Protein AF-A0A9P8MPL1-F1 (afdb_monomer_lite)

InterPro domains:
  IPR021842 Protein of unknown function DUF3435 [PF11917] (9-162)

Organism: NCBI:txid111463

Secondary structure (DSSP, 8-state):
--HHHHHHHHHHHS-HHHHHHHTT---SS-HHHHHHHHHHHHHHHHHHHHH-PPPHHHHHHHHHHHH--TTS--S--HHHHHHHHT-HHHHHHHHHHHHHHHHHHHTT--STTTTTTSHHHHHHHHHHHHHHHHHHHHHHHHHHHHHHHHHHHHHHHHHTTS---

Foldseek 3Di:
DDPVVLVVQCVVPDDPVLVCVVVVNDDDDDCPCCVPPVPVVSVQVSCCRRPVDDGVVVVVVVVVVLLPDVPQDPFDDPVLLVVLCPDPVLVVLVVQLVVLVVVVVVVVQPDLVSCPPPPSNVSNVVSVVVNVVSSVVSRVVVSVVSRVVCSVCVVVVVVVPDDDD

Sequence (165 aa):
MTFAEGLAKLNEALTPEERNKIMGHRKGDSSTYLQYYMSNFIDVDCQSICFGTAPQHDLVQLAARLRRHDGAPKELTAQQIAKIHKNEKLAKYCAERNRAMLEWKRQGYRSRELAEGTEMQKRYDRYSKKINNLRRVLKASRLQKAIQDFHTNVHVDEVNRQPGV

pLDDT: mean 72.03, std 16.94, range [38.06, 96.0]

Structure (mmCIF, N/CA/C/O backbone):
data_AF-A0A9P8MPL1-F1
#
_entry.id   AF-A0A9P8MPL1-F1
#
loop_
_atom_site.group_PDB
_atom_site.id
_atom_site.type_symbol
_atom_site.label_atom_id
_atom_site.label_alt_id
_atom_site.label_comp_id
_atom_site.label_asym_id
_atom_site.label_entity_id
_atom_site.label_seq_id
_atom_site.pdbx_PDB_ins_code
_atom_site.Cartn_x
_atom_site.Cartn_y
_atom_site.Cartn_z
_atom_site.occupancy
_atom_site.B_iso_or_equiv
_atom_site.auth_seq_id
_atom_site.auth_comp_id
_atom_site.auth_asym_id
_atom_site.auth_atom_id
_atom_site.pdbx_PDB_model_num
ATOM 1 N N . MET A 1 1 ? 13.576 -11.534 -49.106 1.00 48.66 1 MET A N 1
ATOM 2 C CA . MET A 1 1 ? 14.265 -12.827 -48.964 1.00 48.66 1 MET A CA 1
ATOM 3 C C . MET A 1 1 ? 13.235 -13.908 -49.229 1.00 48.66 1 MET A C 1
ATOM 5 O O . MET A 1 1 ? 12.221 -13.942 -48.536 1.00 48.66 1 MET A O 1
ATOM 9 N N . THR A 1 2 ? 13.397 -14.668 -50.307 1.00 49.38 2 THR A N 1
ATOM 10 C CA . THR A 1 2 ? 12.444 -15.731 -50.671 1.00 49.38 2 THR A CA 1
ATOM 11 C C . THR A 1 2 ? 12.742 -16.992 -49.853 1.00 49.38 2 THR A C 1
ATOM 13 O O . THR A 1 2 ? 13.876 -17.212 -49.440 1.00 49.38 2 THR A O 1
ATOM 16 N N . PHE A 1 3 ? 11.735 -17.832 -49.595 1.00 47.59 3 PHE A N 1
ATOM 17 C CA . PHE A 1 3 ? 11.875 -19.052 -48.777 1.00 47.59 3 PHE A CA 1
ATOM 18 C C . PHE A 1 3 ? 13.007 -19.981 -49.276 1.00 47.59 3 PHE A C 1
ATOM 20 O O . PHE A 1 3 ? 13.656 -20.666 -48.490 1.00 47.59 3 PHE A O 1
ATOM 27 N N . ALA A 1 4 ? 13.294 -19.941 -50.582 1.00 55.72 4 ALA A N 1
ATOM 28 C CA . ALA A 1 4 ? 14.378 -20.680 -51.225 1.00 55.72 4 ALA A CA 1
ATOM 29 C C . ALA A 1 4 ? 15.787 -20.179 -50.842 1.00 55.72 4 ALA A C 1
ATOM 31 O O . ALA A 1 4 ? 16.700 -20.988 -50.686 1.00 55.72 4 ALA A O 1
ATOM 32 N N . GLU A 1 5 ? 15.971 -18.870 -50.641 1.00 56.38 5 GLU A N 1
ATOM 33 C CA . GLU A 1 5 ? 17.265 -18.279 -50.256 1.00 56.38 5 GLU A CA 1
ATOM 34 C C . GLU A 1 5 ? 17.642 -18.616 -48.806 1.00 56.38 5 GLU A C 1
ATOM 36 O O . GLU A 1 5 ? 18.812 -18.850 -48.509 1.00 56.38 5 GLU A O 1
ATOM 41 N N . GLY A 1 6 ? 16.654 -18.687 -47.905 1.00 56.16 6 GLY A N 1
ATOM 42 C CA . GLY A 1 6 ? 16.872 -19.094 -46.511 1.00 56.16 6 GLY A CA 1
ATOM 43 C C . GLY A 1 6 ? 17.302 -20.560 -46.388 1.00 56.16 6 GLY A C 1
ATOM 44 O O . GLY A 1 6 ? 18.220 -20.882 -45.638 1.00 56.16 6 GLY A O 1
ATOM 45 N N . LEU A 1 7 ? 16.705 -21.443 -47.196 1.00 56.66 7 LEU A N 1
ATOM 46 C CA . LEU A 1 7 ? 17.057 -22.867 -47.246 1.00 56.66 7 LEU A CA 1
ATOM 47 C C . LEU A 1 7 ? 18.471 -23.113 -47.792 1.00 56.66 7 LEU A C 1
ATOM 49 O O . LEU A 1 7 ? 19.168 -24.001 -47.304 1.00 56.66 7 LEU A O 1
ATOM 53 N N . ALA A 1 8 ? 18.916 -22.327 -48.775 1.00 63.38 8 ALA A N 1
ATOM 54 C CA . ALA A 1 8 ? 20.271 -22.436 -49.317 1.00 63.38 8 ALA A CA 1
ATOM 55 C C . ALA A 1 8 ? 21.343 -22.094 -48.267 1.00 63.38 8 ALA A C 1
ATOM 57 O O . ALA A 1 8 ? 22.321 -22.823 -48.136 1.00 63.38 8 ALA A O 1
ATOM 58 N N . LYS A 1 9 ? 21.117 -21.046 -47.464 1.00 63.84 9 LYS A N 1
ATOM 59 C CA . LYS A 1 9 ? 22.030 -20.651 -46.377 1.00 63.84 9 LYS A CA 1
ATOM 60 C C . LYS A 1 9 ? 22.086 -21.671 -45.242 1.00 63.84 9 LYS A C 1
ATOM 62 O O . LYS A 1 9 ? 23.160 -21.939 -44.714 1.00 63.84 9 LYS A O 1
ATOM 67 N N . LEU A 1 10 ? 20.951 -22.281 -44.894 1.00 59.47 10 LEU A N 1
ATOM 68 C CA . LEU A 1 10 ? 20.917 -23.384 -43.927 1.00 59.47 10 LEU A CA 1
ATOM 69 C C . LEU A 1 10 ? 21.737 -24.591 -44.405 1.00 59.47 10 LEU A C 1
ATOM 71 O O . LEU A 1 10 ? 22.418 -25.219 -43.600 1.00 59.47 10 LEU A O 1
ATOM 75 N N . ASN A 1 11 ? 21.701 -24.899 -45.706 1.00 61.69 11 ASN A N 1
ATOM 76 C CA . ASN A 1 11 ? 22.465 -26.010 -46.282 1.00 61.69 11 ASN A CA 1
ATOM 77 C C . ASN A 1 11 ? 23.984 -25.783 -46.257 1.00 61.69 11 ASN A C 1
ATOM 79 O O . ASN A 1 11 ? 24.730 -26.758 -46.253 1.00 61.69 11 ASN A O 1
ATOM 83 N N . GLU A 1 12 ? 24.434 -24.528 -46.265 1.00 65.44 12 GLU A N 1
ATOM 84 C CA . GLU A 1 12 ? 25.854 -24.165 -46.209 1.00 65.44 12 GLU A CA 1
ATOM 85 C C . GLU A 1 12 ? 26.389 -24.132 -44.767 1.00 65.44 12 GLU A C 1
ATOM 87 O O . GLU A 1 12 ? 27.546 -24.469 -44.529 1.00 65.44 12 GLU A O 1
ATOM 92 N N . ALA A 1 13 ? 25.543 -23.760 -43.801 1.00 60.19 13 ALA A N 1
ATOM 93 C CA . ALA A 1 13 ? 25.948 -23.544 -42.412 1.00 60.19 13 ALA A CA 1
ATOM 94 C C . ALA A 1 13 ? 25.864 -24.788 -41.504 1.00 60.19 13 ALA A C 1
ATOM 96 O O . ALA A 1 13 ? 26.495 -24.795 -40.449 1.00 60.19 13 ALA A O 1
ATOM 97 N N . LEU A 1 14 ? 25.084 -25.815 -41.867 1.00 62.41 14 LEU A N 1
ATOM 98 C CA . LEU A 1 14 ? 24.757 -26.943 -40.980 1.00 62.41 14 LEU A CA 1
ATOM 99 C C . LEU A 1 14 ? 25.295 -28.282 -41.484 1.00 62.41 14 LEU A C 1
ATOM 101 O O . LEU A 1 14 ? 25.290 -28.584 -42.682 1.00 62.41 14 LEU A O 1
ATOM 105 N N . THR A 1 15 ? 25.687 -29.136 -40.541 1.00 62.84 15 THR A N 1
ATOM 106 C CA . THR A 1 15 ? 26.126 -30.505 -40.837 1.00 62.84 15 THR A CA 1
ATOM 107 C C . THR A 1 15 ? 24.954 -31.386 -41.317 1.00 62.84 15 THR A C 1
ATOM 109 O O . THR A 1 15 ? 23.783 -31.112 -41.016 1.00 62.84 15 THR A O 1
ATOM 112 N N . PRO A 1 16 ? 25.212 -32.458 -42.096 1.00 60.97 16 PRO A N 1
ATOM 113 C CA . PRO A 1 16 ? 24.170 -33.374 -42.575 1.00 60.97 16 PRO A CA 1
ATOM 114 C C . PRO A 1 16 ? 23.250 -33.935 -41.481 1.00 60.97 16 PRO A C 1
ATOM 116 O O . PRO A 1 16 ? 22.059 -34.153 -41.721 1.00 60.97 16 PRO A O 1
ATOM 119 N N . GLU A 1 17 ? 23.788 -34.148 -40.287 1.00 59.19 17 GLU A N 1
ATOM 120 C CA . GLU A 1 17 ? 23.104 -34.682 -39.115 1.00 59.19 17 GLU A CA 1
ATOM 121 C C . GLU A 1 17 ? 22.108 -33.666 -38.527 1.00 59.19 17 GLU A C 1
ATOM 123 O O . GLU A 1 17 ? 20.955 -34.010 -38.247 1.00 59.19 17 GLU A O 1
ATOM 128 N N . GLU A 1 18 ? 22.512 -32.398 -38.416 1.00 57.97 18 GLU A N 1
ATOM 129 C CA . GLU A 1 18 ? 21.668 -31.285 -37.951 1.00 57.97 18 GLU A CA 1
ATOM 130 C C . GLU A 1 18 ? 20.532 -30.996 -38.942 1.00 57.97 18 GLU A C 1
ATOM 132 O O . GLU A 1 18 ? 19.373 -30.821 -38.550 1.00 57.97 18 GLU A O 1
ATOM 137 N N . ARG A 1 19 ? 20.838 -31.060 -40.242 1.00 62.53 19 ARG A N 1
ATOM 138 C CA . ARG A 1 19 ? 19.874 -30.911 -41.341 1.00 62.53 19 ARG A CA 1
ATOM 139 C C . ARG A 1 19 ? 18.790 -31.986 -41.312 1.00 62.53 19 ARG A C 1
ATOM 141 O O . ARG A 1 19 ? 17.604 -31.678 -41.414 1.00 62.53 19 ARG A O 1
ATOM 148 N N . ASN A 1 20 ? 19.185 -33.252 -41.171 1.00 61.56 20 ASN A N 1
ATOM 149 C CA . ASN A 1 20 ? 18.239 -34.368 -41.114 1.00 61.56 20 ASN A CA 1
ATOM 150 C C . ASN A 1 20 ? 17.284 -34.226 -39.927 1.00 61.56 20 ASN A C 1
ATOM 152 O O . ASN A 1 20 ? 16.108 -34.568 -40.041 1.00 61.56 20 ASN A O 1
ATOM 156 N N . LYS A 1 21 ? 17.754 -33.645 -38.821 1.00 60.72 21 LYS A N 1
ATOM 157 C CA . LYS A 1 21 ? 16.923 -33.359 -37.657 1.00 60.72 21 LYS A CA 1
ATOM 158 C C . LYS A 1 21 ? 15.934 -32.209 -37.887 1.00 60.72 21 LYS A C 1
ATOM 160 O O . LYS A 1 21 ? 14.763 -32.384 -37.558 1.00 60.72 21 LYS A O 1
ATOM 165 N N . ILE A 1 22 ? 16.366 -31.091 -38.481 1.00 56.66 22 ILE A N 1
ATOM 166 C CA . ILE A 1 22 ? 15.487 -29.957 -38.851 1.00 56.66 22 ILE A CA 1
ATOM 167 C C . ILE A 1 22 ? 14.384 -30.412 -39.815 1.00 56.66 22 ILE A C 1
ATOM 169 O O . ILE A 1 22 ? 13.229 -30.020 -39.679 1.00 56.66 22 ILE A O 1
ATOM 173 N N . MET A 1 23 ? 14.728 -31.299 -40.751 1.00 58.53 23 MET A N 1
ATOM 174 C CA . MET A 1 23 ? 13.806 -31.837 -41.758 1.00 58.53 23 MET A CA 1
ATOM 175 C C . MET A 1 23 ? 12.970 -33.033 -41.255 1.00 58.53 23 MET A C 1
ATOM 177 O O . MET A 1 23 ? 12.213 -33.620 -42.023 1.00 58.53 23 MET A O 1
ATOM 181 N N . GLY A 1 24 ? 13.090 -33.422 -39.978 1.00 57.28 24 GLY A N 1
ATOM 182 C CA . GLY A 1 24 ? 12.292 -34.497 -39.371 1.00 57.28 24 GLY A CA 1
ATOM 183 C C . GLY A 1 24 ? 12.695 -35.928 -39.761 1.00 57.28 24 GLY A C 1
ATOM 184 O O . GLY A 1 24 ? 11.989 -36.884 -39.433 1.00 57.28 24 GLY A O 1
ATOM 185 N N . HIS A 1 25 ? 13.834 -36.117 -40.426 1.00 56.56 25 HIS A N 1
ATOM 186 C CA . HIS A 1 25 ? 14.342 -37.423 -40.833 1.00 56.56 25 HIS A CA 1
ATOM 187 C C . HIS A 1 25 ? 15.099 -38.108 -39.683 1.00 56.56 25 HIS A C 1
ATOM 189 O O . HIS A 1 25 ? 16.256 -37.805 -39.395 1.00 56.56 25 HIS A O 1
ATOM 195 N N . ARG A 1 26 ? 14.461 -39.086 -39.030 1.00 54.22 26 ARG A N 1
ATOM 196 C CA . ARG A 1 26 ? 15.091 -39.928 -37.997 1.00 54.22 26 ARG A CA 1
ATOM 197 C C . ARG A 1 26 ? 15.778 -41.137 -38.634 1.00 54.22 26 ARG A C 1
ATOM 199 O O . ARG A 1 26 ? 15.165 -42.193 -38.765 1.00 54.22 26 ARG A O 1
ATOM 206 N N . LYS A 1 27 ? 17.048 -41.009 -39.022 1.00 47.34 27 LYS A N 1
ATOM 207 C CA . LYS A 1 27 ? 17.899 -42.174 -39.318 1.00 47.34 27 LYS A CA 1
ATOM 208 C C . LYS A 1 27 ? 18.995 -42.296 -38.259 1.00 47.34 27 LYS A C 1
ATOM 210 O O . LYS A 1 27 ? 19.837 -41.419 -38.180 1.00 47.34 27 LYS A O 1
ATOM 215 N N . GLY A 1 28 ? 18.934 -43.392 -37.496 1.00 49.72 28 GLY A N 1
ATOM 216 C CA . GLY A 1 28 ? 20.058 -44.057 -36.821 1.00 49.72 28 GLY A CA 1
ATOM 217 C C . GLY A 1 28 ? 20.820 -43.276 -35.746 1.00 49.72 28 GLY A C 1
ATOM 218 O O . GLY A 1 28 ? 21.656 -42.447 -36.062 1.00 49.72 28 GLY A O 1
ATOM 219 N N . ASP A 1 29 ? 20.575 -43.640 -34.486 1.00 51.50 29 ASP A N 1
ATOM 220 C CA . ASP A 1 29 ? 21.511 -43.589 -33.350 1.00 51.50 29 ASP A CA 1
ATOM 221 C C . ASP A 1 29 ? 22.154 -42.251 -32.946 1.00 51.50 29 ASP A C 1
ATOM 223 O O . ASP A 1 29 ? 23.353 -42.042 -33.064 1.00 51.50 29 ASP A O 1
ATOM 227 N N . SER A 1 30 ? 21.352 -41.385 -32.313 1.00 50.25 30 SER A N 1
ATOM 228 C CA . SER A 1 30 ? 21.776 -40.527 -31.182 1.00 50.25 30 SER A CA 1
ATOM 229 C C . SER A 1 30 ? 20.545 -39.894 -30.508 1.00 50.25 30 SER A C 1
ATOM 231 O O . SER A 1 30 ? 20.409 -38.679 -30.361 1.00 50.25 30 SER A O 1
ATOM 233 N N . SER A 1 31 ? 19.557 -40.725 -30.152 1.00 53.31 31 SER A N 1
ATOM 234 C CA . SER A 1 31 ? 18.234 -40.252 -29.711 1.00 53.31 31 SER A CA 1
ATOM 235 C C . SER A 1 31 ? 18.287 -39.405 -28.437 1.00 53.31 31 SER A C 1
ATOM 237 O O . SER A 1 31 ? 17.486 -38.489 -28.306 1.00 53.31 31 SER A O 1
ATOM 239 N N . THR A 1 32 ? 19.208 -39.664 -27.509 1.00 50.97 32 THR A N 1
ATOM 240 C CA . THR A 1 32 ? 19.199 -38.987 -26.202 1.00 50.97 32 THR A CA 1
ATOM 241 C C . THR A 1 32 ? 19.923 -37.639 -26.243 1.00 50.97 32 THR A C 1
ATOM 243 O O . THR A 1 32 ? 19.371 -36.630 -25.810 1.00 50.97 32 THR A O 1
ATOM 246 N N . TYR A 1 33 ? 21.130 -37.575 -26.816 1.00 47.44 33 TYR A N 1
ATOM 247 C CA . TYR A 1 33 ? 21.898 -36.325 -26.890 1.00 47.44 33 TYR A CA 1
ATOM 248 C C . TYR A 1 33 ? 21.223 -35.303 -27.817 1.00 47.44 33 TYR A C 1
ATOM 250 O O . TYR A 1 33 ? 21.041 -34.139 -27.449 1.00 47.44 33 TYR A O 1
ATOM 258 N N . LEU A 1 34 ? 20.743 -35.753 -28.982 1.00 53.41 34 LEU A N 1
ATOM 259 C CA . LEU A 1 34 ? 20.065 -34.879 -29.937 1.00 53.41 34 LEU A CA 1
ATOM 260 C C . LEU A 1 34 ? 18.722 -34.369 -29.403 1.00 53.41 34 LEU A C 1
ATOM 262 O O . LEU A 1 34 ? 18.393 -33.204 -29.625 1.00 53.41 34 LEU A O 1
ATOM 266 N N . GLN A 1 35 ? 17.942 -35.193 -28.702 1.00 52.50 35 GLN A N 1
ATOM 267 C CA . GLN A 1 35 ? 16.608 -34.797 -28.242 1.00 52.50 35 GLN A CA 1
ATOM 268 C C . GLN A 1 35 ? 16.655 -33.823 -27.061 1.00 52.50 35 GLN A C 1
ATOM 270 O O . GLN A 1 35 ? 15.879 -32.870 -27.050 1.00 52.50 35 GLN A O 1
ATOM 275 N N . TYR A 1 36 ? 17.575 -34.013 -26.108 1.00 48.25 36 TYR A N 1
ATOM 276 C CA . TYR A 1 36 ? 17.633 -33.169 -24.909 1.00 48.25 36 TYR A CA 1
ATOM 277 C C . TYR A 1 36 ? 18.504 -31.919 -25.062 1.00 48.25 36 TYR A C 1
ATOM 279 O O . TYR A 1 36 ? 18.160 -30.887 -24.490 1.00 48.25 36 TYR A O 1
ATOM 287 N N . TYR A 1 37 ? 19.589 -31.969 -25.844 1.00 50.31 37 TYR A N 1
ATOM 288 C CA . TYR A 1 37 ? 20.524 -30.841 -25.932 1.00 50.31 37 TYR A CA 1
ATOM 289 C C . TYR A 1 37 ? 20.397 -30.046 -27.223 1.00 50.31 37 TYR A C 1
ATOM 291 O O . TYR A 1 37 ? 20.500 -28.831 -27.180 1.00 50.31 37 TYR A O 1
ATOM 299 N N . MET A 1 38 ? 20.096 -30.672 -28.362 1.00 53.50 38 MET A N 1
ATOM 300 C CA . MET A 1 38 ? 20.118 -29.959 -29.645 1.00 53.50 38 MET A CA 1
ATOM 301 C C . MET A 1 38 ? 18.760 -29.415 -30.106 1.00 53.50 38 MET A C 1
ATOM 303 O O . MET A 1 38 ? 18.697 -28.816 -31.168 1.00 53.50 38 MET A O 1
ATOM 307 N N . SER A 1 39 ? 17.643 -29.664 -29.410 1.00 54.59 39 SER A N 1
ATOM 308 C CA . SER A 1 39 ? 16.342 -29.131 -29.869 1.00 54.59 39 SER A CA 1
ATOM 309 C C . SER A 1 39 ? 16.275 -27.609 -29.722 1.00 54.59 39 SER A C 1
ATOM 311 O O . SER A 1 39 ? 15.882 -26.921 -30.652 1.00 54.59 39 SER A O 1
ATOM 313 N N . ASN A 1 40 ? 16.730 -27.082 -28.582 1.00 53.38 40 ASN A N 1
ATOM 314 C CA . ASN A 1 40 ? 16.634 -25.651 -28.291 1.00 53.38 40 ASN A CA 1
ATOM 315 C C . ASN A 1 40 ? 17.665 -24.810 -29.061 1.00 53.38 40 ASN A C 1
ATOM 317 O O . ASN A 1 40 ? 17.382 -23.665 -29.381 1.00 53.38 40 ASN A O 1
ATOM 321 N N . PHE A 1 41 ? 18.850 -25.356 -29.354 1.00 54.44 41 PHE A N 1
ATOM 322 C CA . PHE A 1 41 ? 19.887 -24.636 -30.109 1.00 54.44 41 PHE A CA 1
ATOM 323 C C . PHE A 1 41 ? 19.516 -24.485 -31.586 1.00 54.44 41 PHE A C 1
ATOM 325 O O . PHE A 1 41 ? 19.669 -23.411 -32.154 1.00 54.44 41 PHE A O 1
ATOM 332 N N . ILE A 1 42 ? 18.948 -25.537 -32.182 1.00 57.53 42 ILE A N 1
ATOM 333 C CA . ILE A 1 42 ? 18.597 -25.558 -33.604 1.00 57.53 42 ILE A CA 1
ATOM 334 C C . ILE A 1 42 ? 17.507 -24.530 -33.935 1.00 57.53 42 ILE A C 1
ATOM 336 O O . ILE A 1 42 ? 17.650 -23.800 -34.911 1.00 57.53 42 ILE A O 1
ATOM 340 N N . ASP A 1 43 ? 16.453 -24.419 -33.122 1.00 57.78 43 ASP A N 1
ATOM 341 C CA . ASP A 1 43 ? 15.373 -23.454 -33.383 1.00 57.78 43 ASP A CA 1
ATOM 342 C C . ASP A 1 43 ? 15.855 -21.995 -33.256 1.00 57.78 43 ASP A C 1
ATOM 344 O O . ASP A 1 43 ? 15.452 -21.129 -34.039 1.00 57.78 43 ASP A O 1
ATOM 348 N N . VAL A 1 44 ? 16.751 -21.730 -32.296 1.00 57.31 44 VAL A N 1
ATOM 349 C CA . VAL A 1 44 ? 17.337 -20.402 -32.037 1.00 57.31 44 VAL A CA 1
ATOM 350 C C . VAL A 1 44 ? 18.277 -19.972 -33.166 1.00 57.31 44 VAL A C 1
ATOM 352 O O . VAL A 1 44 ? 18.224 -18.814 -33.591 1.00 57.31 44 VAL A O 1
ATOM 355 N N . ASP A 1 45 ? 19.094 -20.893 -33.681 1.00 58.28 45 ASP A N 1
ATOM 356 C CA . ASP A 1 45 ? 20.042 -20.606 -34.760 1.00 58.28 45 ASP A CA 1
ATOM 357 C C . ASP A 1 45 ? 19.387 -20.615 -36.147 1.00 58.28 45 ASP A C 1
ATOM 359 O O . ASP A 1 45 ? 19.792 -19.864 -37.031 1.00 58.28 45 ASP A O 1
ATOM 363 N N . CYS A 1 46 ? 18.301 -21.365 -36.358 1.00 60.78 46 CYS A N 1
ATOM 364 C CA . CYS A 1 46 ? 17.572 -21.308 -37.628 1.00 60.78 46 CYS A CA 1
ATOM 365 C C . CYS A 1 46 ? 17.009 -19.905 -37.905 1.00 60.78 46 CYS A C 1
ATOM 367 O O . CYS A 1 46 ? 17.062 -19.446 -39.047 1.00 60.78 46 CYS A O 1
ATOM 369 N N . GLN A 1 47 ? 16.508 -19.193 -36.886 1.00 61.91 47 GLN A N 1
ATOM 370 C CA . GLN A 1 47 ? 16.045 -17.810 -37.058 1.00 61.91 47 GLN A CA 1
ATOM 371 C C . GLN A 1 47 ? 17.197 -16.856 -37.402 1.00 61.91 47 GLN A C 1
ATOM 373 O O . GLN A 1 47 ? 17.061 -16.052 -38.329 1.00 61.91 47 GLN A O 1
ATOM 378 N N . SER A 1 48 ? 18.333 -16.962 -36.703 1.00 62.06 48 SER A N 1
ATOM 379 C CA . SER A 1 48 ? 19.497 -16.099 -36.946 1.00 62.06 48 SER A CA 1
ATOM 380 C C . SER A 1 48 ? 20.113 -16.344 -38.327 1.00 62.06 48 SER A C 1
ATOM 382 O O . SER A 1 48 ? 20.386 -15.386 -39.050 1.00 62.06 48 SER A O 1
ATOM 384 N N . ILE A 1 49 ? 20.234 -17.605 -38.750 1.00 61.56 49 ILE A N 1
ATOM 385 C CA . ILE A 1 49 ? 20.789 -17.992 -40.055 1.00 61.56 49 ILE A CA 1
ATOM 386 C C . ILE A 1 49 ? 19.842 -17.606 -41.201 1.00 61.56 49 ILE A C 1
ATOM 388 O O . ILE A 1 49 ? 20.287 -17.064 -42.216 1.00 61.56 49 ILE A O 1
ATOM 392 N N . CYS A 1 50 ? 18.533 -17.843 -41.054 1.00 59.03 50 CYS A N 1
ATOM 393 C CA . CYS A 1 50 ? 17.567 -17.562 -42.121 1.00 59.03 50 CYS A CA 1
ATOM 394 C C . CYS A 1 50 ? 17.311 -16.068 -42.321 1.00 59.03 50 CYS A C 1
ATOM 396 O O . CYS A 1 50 ? 17.129 -15.635 -43.457 1.00 59.03 50 CYS A O 1
ATOM 398 N N . PHE A 1 51 ? 17.267 -15.282 -41.242 1.00 61.22 51 PHE A N 1
ATOM 399 C CA . PHE A 1 51 ? 16.850 -13.877 -41.298 1.00 61.22 51 PHE A CA 1
ATOM 400 C C . PHE A 1 51 ? 17.982 -12.881 -41.020 1.00 61.22 51 PHE A C 1
ATOM 402 O O . PHE A 1 51 ? 17.767 -11.677 -41.153 1.00 61.22 51 PHE A O 1
ATOM 409 N N . GLY A 1 52 ? 19.184 -13.351 -40.666 1.00 59.16 52 GLY A N 1
ATOM 410 C CA . GLY A 1 52 ? 20.326 -12.496 -40.320 1.00 59.16 52 GLY A CA 1
ATOM 411 C C . GLY A 1 52 ? 20.142 -11.727 -39.007 1.00 59.16 52 GLY A C 1
ATOM 412 O O . GLY A 1 52 ? 20.798 -10.711 -38.792 1.00 59.16 52 GLY A O 1
ATOM 413 N N . THR A 1 53 ? 19.216 -12.158 -38.148 1.00 58.34 53 THR A N 1
ATOM 414 C CA . THR A 1 53 ? 18.923 -11.511 -36.864 1.00 58.34 53 THR A CA 1
ATOM 415 C C . THR A 1 53 ? 19.904 -11.962 -35.785 1.00 58.34 53 THR A C 1
ATOM 417 O O . THR A 1 53 ? 20.344 -13.110 -35.797 1.00 58.34 53 THR A O 1
ATOM 420 N N . ALA A 1 54 ? 20.203 -11.094 -34.811 1.00 59.06 54 ALA A N 1
ATOM 421 C CA . ALA A 1 54 ? 20.965 -11.497 -33.628 1.00 59.06 54 ALA A CA 1
ATOM 422 C C . ALA A 1 54 ? 20.296 -12.722 -32.962 1.00 59.06 54 ALA A C 1
ATOM 424 O O . ALA A 1 54 ? 19.059 -12.763 -32.905 1.00 59.06 54 ALA A O 1
ATOM 425 N N . PRO A 1 55 ? 21.065 -13.717 -32.483 1.00 60.84 55 PRO A N 1
ATOM 426 C CA . PRO A 1 55 ? 20.512 -14.917 -31.864 1.00 60.84 55 PRO A CA 1
ATOM 427 C C . PRO A 1 55 ? 19.479 -14.592 -30.777 1.00 60.84 55 PRO A C 1
ATOM 429 O O . PRO A 1 55 ? 19.622 -13.626 -30.025 1.00 60.84 55 PRO A O 1
ATOM 432 N N . GLN A 1 56 ? 18.432 -15.410 -30.640 1.00 55.78 56 GLN A N 1
ATOM 433 C CA . GLN A 1 56 ? 17.336 -15.137 -29.698 1.00 55.78 56 GLN A CA 1
ATOM 434 C C . GLN A 1 56 ? 17.822 -14.985 -28.241 1.00 55.78 56 GLN A C 1
ATOM 436 O O . GLN A 1 56 ? 17.244 -14.214 -27.475 1.00 55.78 56 GLN A O 1
ATOM 441 N N . HIS A 1 57 ? 18.914 -15.658 -27.861 1.00 56.22 57 HIS A N 1
ATOM 442 C CA . HIS A 1 57 ? 19.538 -15.496 -26.546 1.00 56.22 57 HIS A CA 1
ATOM 443 C C . HIS A 1 57 ? 20.113 -14.087 -26.326 1.00 56.22 57 HIS A C 1
ATOM 445 O O . HIS A 1 57 ? 19.995 -13.559 -25.220 1.00 56.22 57 HIS A O 1
ATOM 451 N N . ASP A 1 58 ? 20.658 -13.453 -27.367 1.00 58.72 58 ASP A N 1
ATOM 452 C CA . ASP A 1 58 ? 21.154 -12.077 -27.320 1.00 58.72 58 ASP A CA 1
ATOM 453 C C . ASP A 1 58 ? 20.001 -11.086 -27.235 1.00 58.72 58 ASP A C 1
ATOM 455 O O . ASP A 1 58 ? 20.057 -10.157 -26.435 1.00 58.72 58 ASP A O 1
ATOM 459 N N . LEU A 1 59 ? 18.902 -11.315 -27.959 1.00 60.16 59 LEU A N 1
ATOM 460 C CA . LEU A 1 59 ? 17.690 -10.497 -27.830 1.00 60.16 59 LEU A CA 1
ATOM 461 C C . LEU A 1 59 ? 17.077 -10.601 -26.429 1.00 60.16 59 LEU A C 1
ATOM 463 O O . LEU A 1 59 ? 16.679 -9.590 -25.850 1.00 60.16 59 LEU A O 1
ATOM 467 N N . VAL A 1 60 ? 17.038 -11.803 -25.850 1.00 59.53 60 VAL A N 1
ATOM 468 C CA . VAL A 1 60 ? 16.558 -12.016 -24.477 1.00 59.53 60 VAL A CA 1
ATOM 469 C C . VAL A 1 60 ? 17.509 -11.380 -23.461 1.00 59.53 60 VAL A C 1
ATOM 471 O O . VAL A 1 60 ? 17.035 -10.740 -22.521 1.00 59.53 60 VAL A O 1
ATOM 474 N N . GLN A 1 61 ? 18.830 -11.489 -23.639 1.00 58.03 61 GLN A N 1
ATOM 475 C CA . GLN A 1 61 ? 19.804 -10.813 -22.777 1.00 58.03 61 GLN A CA 1
ATOM 476 C C . GLN A 1 61 ? 19.729 -9.289 -22.901 1.00 58.03 61 GLN A C 1
ATOM 478 O O . GLN A 1 61 ? 19.756 -8.604 -21.880 1.00 58.03 61 GLN A O 1
ATOM 483 N N . LEU A 1 62 ? 19.595 -8.747 -24.111 1.00 56.28 62 LEU A N 1
ATOM 484 C CA . LEU A 1 62 ? 19.433 -7.315 -24.362 1.00 56.28 62 LEU A CA 1
ATOM 485 C C . LEU A 1 62 ? 18.128 -6.801 -23.748 1.00 56.28 62 LEU A C 1
ATOM 487 O O . LEU A 1 62 ? 18.147 -5.812 -23.018 1.00 56.28 62 LEU A O 1
ATOM 491 N N . ALA A 1 63 ? 17.016 -7.518 -23.927 1.00 57.06 63 ALA A N 1
ATOM 492 C CA . ALA A 1 63 ? 15.746 -7.204 -23.275 1.00 57.06 63 ALA A CA 1
ATOM 493 C C . ALA A 1 63 ? 15.838 -7.302 -21.739 1.00 57.06 63 ALA A C 1
ATOM 495 O O . ALA A 1 63 ? 15.257 -6.486 -21.017 1.00 57.06 63 ALA A O 1
ATOM 496 N N . ALA A 1 64 ? 16.591 -8.273 -21.214 1.00 54.78 64 ALA A N 1
ATOM 497 C CA . ALA A 1 64 ? 16.830 -8.421 -19.781 1.00 54.78 64 ALA A CA 1
ATOM 498 C C . ALA A 1 64 ? 17.719 -7.301 -19.211 1.00 54.78 64 ALA A C 1
ATOM 500 O O . ALA A 1 64 ? 17.454 -6.836 -18.099 1.00 54.78 64 ALA A O 1
ATOM 501 N N . ARG A 1 65 ? 18.730 -6.840 -19.961 1.00 57.47 65 ARG A N 1
ATOM 502 C CA . ARG A 1 65 ? 19.584 -5.692 -19.609 1.00 57.47 65 ARG A CA 1
ATOM 503 C C . ARG A 1 65 ? 18.802 -4.380 -19.656 1.00 57.47 65 ARG A C 1
ATOM 505 O O . ARG A 1 65 ? 18.858 -3.624 -18.695 1.00 57.47 65 ARG A O 1
ATOM 512 N N . LEU A 1 66 ? 17.975 -4.167 -20.682 1.00 57.38 66 LEU A N 1
ATOM 513 C CA . LEU A 1 66 ? 17.065 -3.015 -20.777 1.00 57.38 66 LEU A CA 1
ATOM 514 C C . LEU A 1 66 ? 16.080 -2.942 -19.603 1.00 57.38 66 LEU A C 1
ATOM 516 O O . LEU A 1 66 ? 15.780 -1.863 -19.094 1.00 57.38 66 LEU A O 1
ATOM 520 N N . ARG A 1 67 ? 15.611 -4.097 -19.118 1.00 54.09 67 ARG A N 1
ATOM 521 C CA . ARG A 1 67 ? 14.781 -4.188 -17.906 1.00 54.09 67 ARG A CA 1
ATOM 522 C C . ARG A 1 67 ? 15.527 -3.853 -16.614 1.00 54.09 67 ARG A C 1
ATOM 524 O O . ARG A 1 67 ? 14.883 -3.494 -15.632 1.00 54.09 67 ARG A O 1
ATOM 531 N N . ARG A 1 68 ? 16.852 -3.994 -16.580 1.00 55.75 68 ARG A N 1
ATOM 532 C CA . ARG A 1 68 ? 17.699 -3.742 -15.406 1.00 55.75 68 ARG A CA 1
ATOM 533 C C . ARG A 1 68 ? 18.569 -2.512 -15.642 1.00 55.75 68 ARG A C 1
ATOM 535 O O . ARG A 1 68 ? 19.788 -2.588 -15.604 1.00 55.75 68 ARG A O 1
ATOM 542 N N . HIS A 1 69 ? 17.931 -1.377 -15.897 1.00 62.94 69 HIS A N 1
ATOM 543 C CA . HIS A 1 69 ? 18.640 -0.109 -15.986 1.00 62.94 69 HIS A CA 1
ATOM 544 C C . HIS A 1 69 ? 18.943 0.413 -14.570 1.00 62.94 69 HIS A C 1
ATOM 546 O O . HIS A 1 69 ? 18.021 0.591 -13.771 1.00 62.94 69 HIS A O 1
ATOM 552 N N . ASP A 1 70 ? 20.212 0.685 -14.252 1.00 60.91 70 ASP A N 1
ATOM 553 C CA . ASP A 1 70 ? 20.641 1.097 -12.900 1.00 60.91 70 ASP A CA 1
ATOM 554 C C . ASP A 1 70 ? 19.979 2.400 -12.418 1.00 60.91 70 ASP A C 1
ATOM 556 O O . ASP A 1 70 ? 19.750 2.582 -11.221 1.00 60.91 70 ASP A O 1
ATOM 560 N N . GLY A 1 71 ? 19.606 3.271 -13.361 1.00 62.72 71 GLY A N 1
ATOM 561 C CA . GLY A 1 71 ? 18.855 4.509 -13.121 1.00 62.72 71 GLY A CA 1
ATOM 562 C C . GLY A 1 71 ? 17.334 4.359 -12.964 1.00 62.72 71 GLY A C 1
ATOM 563 O O . GLY A 1 71 ? 16.659 5.369 -12.769 1.00 62.72 71 GLY A O 1
ATOM 564 N N . ALA A 1 72 ? 16.772 3.148 -13.061 1.00 65.81 72 ALA A N 1
ATOM 565 C CA . ALA A 1 72 ? 15.332 2.956 -12.898 1.00 65.81 72 ALA A CA 1
ATOM 566 C C . ALA A 1 72 ? 14.886 3.340 -11.468 1.00 65.81 72 ALA A C 1
ATOM 568 O O . ALA A 1 72 ? 15.553 2.962 -10.497 1.00 65.81 72 ALA A O 1
ATOM 569 N N . PRO A 1 73 ? 13.757 4.058 -11.293 1.00 70.31 73 PRO A N 1
ATOM 570 C CA . PRO A 1 73 ? 13.300 4.477 -9.973 1.00 70.31 73 PRO A CA 1
ATOM 571 C C . PRO A 1 73 ? 13.021 3.271 -9.069 1.00 70.31 73 PRO A C 1
ATOM 573 O O . PRO A 1 73 ? 12.102 2.492 -9.321 1.00 70.31 73 PRO A O 1
ATOM 576 N N . LYS A 1 74 ? 13.801 3.127 -7.992 1.00 73.69 74 LYS A N 1
ATOM 577 C CA . LYS A 1 74 ? 13.620 2.058 -6.991 1.00 73.69 74 LYS A CA 1
ATOM 578 C C . LYS A 1 74 ? 12.609 2.442 -5.909 1.00 73.69 74 LYS A C 1
ATOM 580 O O . LYS A 1 74 ? 11.960 1.577 -5.328 1.00 73.69 74 LYS A O 1
ATOM 585 N N . GLU A 1 75 ? 12.436 3.741 -5.675 1.00 76.06 75 GLU A N 1
ATOM 586 C CA . GLU A 1 75 ? 11.553 4.287 -4.647 1.00 76.06 75 GLU A CA 1
ATOM 587 C C . GLU A 1 75 ? 10.736 5.476 -5.168 1.00 76.06 75 GLU A C 1
ATOM 589 O O . GLU A 1 75 ? 11.096 6.142 -6.137 1.00 76.06 75 GLU A O 1
ATOM 594 N N . LEU A 1 76 ? 9.606 5.744 -4.508 1.00 79.62 76 LEU A N 1
ATOM 595 C CA . LEU A 1 76 ? 8.764 6.906 -4.794 1.00 79.62 76 LEU A CA 1
ATOM 596 C C . LEU A 1 76 ? 9.351 8.158 -4.140 1.00 79.62 76 LEU A C 1
ATOM 598 O O . LEU A 1 76 ? 9.697 8.139 -2.959 1.00 79.62 76 LEU A O 1
ATOM 602 N N . THR A 1 77 ? 9.344 9.281 -4.855 1.00 81.75 77 THR A N 1
ATOM 603 C CA . THR A 1 77 ? 9.772 10.567 -4.287 1.00 81.75 77 THR A CA 1
ATOM 604 C C . THR A 1 77 ? 8.809 11.055 -3.200 1.00 81.75 77 THR A C 1
ATOM 606 O O . THR A 1 77 ? 7.609 10.751 -3.206 1.00 81.75 77 THR A O 1
ATOM 609 N N . ALA A 1 78 ? 9.299 11.887 -2.275 1.00 79.19 78 ALA A N 1
ATOM 610 C CA . ALA A 1 78 ? 8.486 12.455 -1.193 1.00 79.19 78 ALA A CA 1
ATOM 611 C C . ALA A 1 78 ? 7.225 13.181 -1.708 1.00 79.19 78 ALA A C 1
ATOM 613 O O . ALA A 1 78 ? 6.140 13.058 -1.133 1.00 79.19 78 ALA A O 1
ATOM 614 N N . GLN A 1 79 ? 7.329 13.866 -2.852 1.00 79.62 79 GLN A N 1
ATOM 615 C CA . GLN A 1 79 ? 6.192 14.519 -3.507 1.00 79.62 79 GLN A CA 1
ATOM 616 C C . GLN A 1 79 ? 5.142 13.512 -4.002 1.00 79.62 79 GLN A C 1
ATOM 618 O O . GLN A 1 79 ? 3.934 13.733 -3.851 1.00 79.62 79 GLN A O 1
ATOM 623 N N . GLN A 1 80 ? 5.576 12.384 -4.572 1.00 78.25 80 GLN A N 1
ATOM 624 C CA . GLN A 1 80 ? 4.671 11.315 -4.989 1.00 78.25 80 GLN A CA 1
ATOM 625 C C . GLN A 1 80 ? 3.981 10.688 -3.776 1.00 78.25 80 GLN A C 1
ATOM 627 O O . GLN A 1 80 ? 2.776 10.443 -3.836 1.00 78.25 80 GLN A O 1
ATOM 632 N N . ILE A 1 81 ? 4.682 10.503 -2.656 1.00 81.12 81 ILE A N 1
ATOM 633 C CA . ILE A 1 81 ? 4.090 10.015 -1.401 1.00 81.12 81 ILE A CA 1
ATOM 634 C C . ILE A 1 81 ? 3.039 11.005 -0.872 1.00 81.12 81 ILE A C 1
ATOM 636 O O . ILE A 1 81 ? 1.918 10.597 -0.553 1.00 81.12 81 ILE A O 1
ATOM 640 N N . ALA A 1 82 ? 3.327 12.309 -0.873 1.00 80.69 82 ALA A N 1
ATOM 641 C CA . ALA A 1 82 ? 2.372 13.340 -0.457 1.00 80.69 82 ALA A CA 1
ATOM 642 C C . ALA A 1 82 ? 1.085 13.316 -1.305 1.00 80.69 82 ALA A C 1
ATOM 644 O O . ALA A 1 82 ? -0.027 13.400 -0.777 1.00 80.69 82 ALA A O 1
ATOM 645 N N . LYS A 1 83 ? 1.206 13.094 -2.620 1.00 80.50 83 LYS A N 1
ATOM 646 C CA . LYS A 1 83 ? 0.046 12.905 -3.508 1.00 80.50 83 LYS A CA 1
ATOM 647 C C . LYS A 1 83 ? -0.754 11.627 -3.196 1.00 80.50 83 LYS A C 1
ATOM 649 O O . LYS A 1 83 ? -1.901 11.537 -3.620 1.00 80.50 83 LYS A O 1
ATOM 654 N N . ILE A 1 84 ? -0.171 10.603 -2.557 1.00 80.56 84 ILE A N 1
ATOM 655 C CA . ILE A 1 84 ? -0.919 9.408 -2.103 1.00 80.56 84 ILE A CA 1
ATOM 656 C C . ILE A 1 84 ? -1.750 9.772 -0.871 1.00 80.56 84 ILE A C 1
ATOM 658 O O . ILE A 1 84 ? -2.896 9.344 -0.753 1.00 80.56 84 ILE A O 1
ATOM 662 N N . HIS A 1 85 ? -1.199 10.590 0.029 1.00 76.81 85 HIS A N 1
ATOM 663 C CA . HIS A 1 85 ? -1.888 11.009 1.252 1.00 76.81 85 HIS A CA 1
ATOM 664 C C . HIS A 1 85 ? -3.125 11.872 0.978 1.00 76.81 85 HIS A C 1
ATOM 666 O O . HIS A 1 85 ? -4.090 11.784 1.729 1.00 76.81 85 HIS A O 1
ATOM 672 N N . LYS A 1 86 ? -3.140 12.626 -0.130 1.00 83.88 86 LYS A N 1
ATOM 673 C CA . LYS A 1 86 ? -4.307 13.402 -0.587 1.00 83.88 86 LYS A CA 1
ATOM 674 C C . LYS A 1 86 ? -5.433 12.558 -1.214 1.00 83.88 86 LYS A C 1
ATOM 676 O O . LYS A 1 86 ? -6.407 13.117 -1.698 1.00 83.88 86 LYS A O 1
ATOM 681 N N . ASN A 1 87 ? -5.323 11.227 -1.248 1.00 90.00 87 ASN A N 1
ATOM 682 C CA . ASN A 1 87 ? -6.356 10.378 -1.842 1.00 90.00 87 ASN A CA 1
ATOM 683 C C . ASN A 1 87 ? -7.658 10.407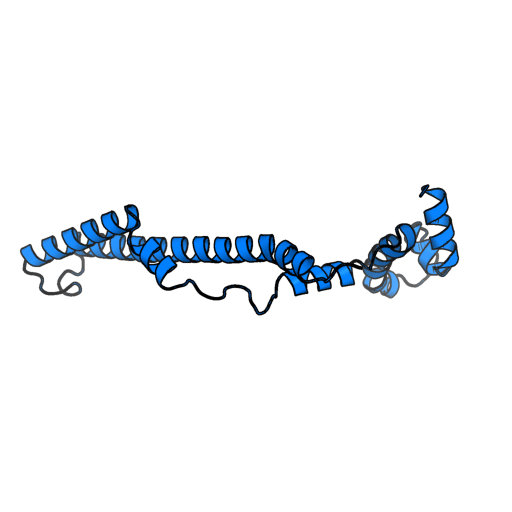 -1.017 1.00 90.00 87 ASN A C 1
ATOM 685 O O . ASN A 1 87 ? -7.667 10.044 0.161 1.00 90.00 87 ASN A O 1
ATOM 689 N N . GLU A 1 88 ? -8.773 10.758 -1.658 1.00 91.12 88 GLU A N 1
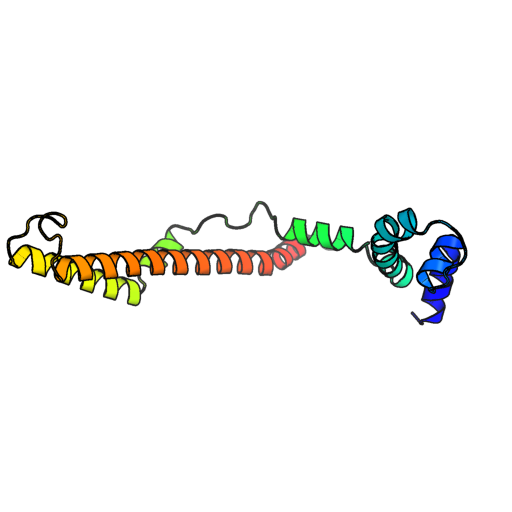ATOM 690 C CA . GLU A 1 88 ? -10.085 10.897 -1.011 1.00 91.12 88 GLU A CA 1
ATOM 691 C C . GLU A 1 88 ? -10.575 9.619 -0.322 1.00 91.12 88 GLU A C 1
ATOM 693 O O . GLU A 1 88 ? -11.124 9.675 0.779 1.00 91.12 88 GLU A O 1
ATOM 698 N N . LYS A 1 89 ? -10.364 8.441 -0.926 1.00 90.69 89 LYS A N 1
ATOM 699 C CA . LYS A 1 89 ? -10.768 7.164 -0.311 1.00 90.69 89 LYS A CA 1
ATOM 700 C C . LYS A 1 89 ? -9.976 6.900 0.967 1.00 90.69 89 LYS A C 1
ATOM 702 O O . LYS A 1 89 ? -10.523 6.394 1.944 1.00 90.69 89 LYS A O 1
ATOM 707 N N . LEU A 1 90 ? -8.698 7.276 0.973 1.00 91.44 90 LEU A N 1
ATOM 708 C CA . LEU A 1 90 ? -7.825 7.144 2.135 1.00 91.44 90 LEU A CA 1
ATOM 709 C C . LEU A 1 90 ? -8.262 8.102 3.251 1.00 91.44 90 LEU A C 1
ATOM 711 O O . LEU A 1 90 ? -8.354 7.680 4.403 1.00 91.44 90 LEU A O 1
ATOM 715 N N . ALA A 1 91 ? -8.629 9.340 2.905 1.00 92.44 91 ALA A N 1
ATOM 716 C CA . ALA A 1 91 ? -9.206 10.300 3.845 1.00 92.44 91 ALA A CA 1
ATOM 717 C C . ALA A 1 91 ? -10.518 9.784 4.466 1.00 92.44 91 ALA A C 1
ATOM 719 O O . ALA A 1 91 ? -10.665 9.815 5.689 1.00 92.44 91 ALA A O 1
ATOM 720 N N . LYS A 1 92 ? -11.425 9.217 3.656 1.00 94.31 92 LYS A N 1
ATOM 721 C CA . LYS A 1 92 ? -12.677 8.600 4.137 1.00 94.31 92 LYS A CA 1
ATOM 722 C C . LYS A 1 92 ? -12.414 7.463 5.128 1.00 94.31 92 LYS A C 1
ATOM 724 O O . LYS A 1 92 ? -13.017 7.433 6.198 1.00 94.31 92 LYS A O 1
ATOM 729 N N . TYR A 1 93 ? -11.482 6.556 4.828 1.00 94.38 93 TYR A N 1
ATOM 730 C CA . TYR A 1 93 ? -11.143 5.470 5.756 1.00 94.38 93 TYR A CA 1
ATOM 731 C C . TYR A 1 93 ? -10.493 5.966 7.050 1.00 94.38 93 TYR A C 1
ATOM 733 O O . TYR A 1 93 ? -10.782 5.426 8.117 1.00 94.38 93 TYR A O 1
ATOM 741 N N . CYS A 1 94 ? -9.649 6.999 6.984 1.00 93.12 94 CYS A N 1
ATOM 742 C CA . CYS A 1 94 ? -9.096 7.638 8.177 1.00 93.12 94 CYS A CA 1
ATOM 743 C C . CYS A 1 94 ? -10.196 8.259 9.047 1.00 93.12 94 CYS A C 1
ATOM 745 O O . CYS A 1 94 ? -10.175 8.073 10.263 1.00 93.12 94 CYS A O 1
ATOM 747 N N . ALA A 1 95 ? -11.164 8.948 8.435 1.00 94.75 95 ALA A N 1
ATOM 748 C CA . ALA A 1 95 ? -12.296 9.531 9.147 1.00 94.75 95 ALA A CA 1
ATOM 749 C C . ALA A 1 95 ? -13.125 8.452 9.860 1.00 94.75 95 ALA A C 1
ATOM 751 O O . ALA A 1 95 ? -13.376 8.570 11.055 1.00 94.75 95 ALA A O 1
ATOM 752 N N . GLU A 1 96 ? -13.470 7.364 9.171 1.00 94.94 96 GLU A N 1
ATOM 753 C CA . GLU A 1 96 ? -14.222 6.248 9.758 1.00 94.94 96 GLU A CA 1
ATOM 754 C C . GLU A 1 96 ? -13.470 5.542 10.894 1.00 94.94 96 GLU A C 1
ATOM 756 O O . GLU A 1 96 ? -14.042 5.264 11.949 1.00 94.94 96 GLU A O 1
ATOM 761 N N . ARG A 1 97 ? -12.163 5.309 10.727 1.00 95.50 97 ARG A N 1
ATOM 762 C CA . ARG A 1 97 ? -11.315 4.769 11.799 1.00 95.50 97 ARG A CA 1
ATOM 763 C C . ARG A 1 97 ? -11.315 5.693 13.023 1.00 95.50 97 ARG A C 1
ATOM 765 O O . ARG A 1 97 ? -11.412 5.220 14.152 1.00 95.50 97 ARG A O 1
ATOM 772 N N . ASN A 1 98 ? -11.206 7.003 12.808 1.00 94.69 98 ASN A N 1
ATOM 773 C CA . ASN A 1 98 ? -11.212 7.982 13.892 1.00 94.69 98 ASN A CA 1
ATOM 774 C C . ASN A 1 98 ? -12.590 8.073 14.569 1.00 94.69 98 ASN A C 1
ATOM 776 O O . ASN A 1 98 ? -12.645 8.213 15.787 1.00 94.69 98 ASN A O 1
ATOM 780 N N . ARG A 1 99 ? -13.695 7.928 13.823 1.00 95.00 99 ARG A N 1
ATOM 781 C CA . ARG A 1 99 ? -15.050 7.831 14.397 1.00 95.00 99 ARG A CA 1
ATOM 782 C C . ARG A 1 99 ? -15.164 6.645 15.348 1.00 95.00 99 ARG A C 1
ATOM 784 O O . ARG A 1 99 ? -15.560 6.843 16.490 1.00 95.00 99 ARG A O 1
ATOM 791 N N . ALA A 1 100 ? -14.716 5.463 14.925 1.00 92.69 100 ALA A N 1
ATOM 792 C CA . ALA A 1 100 ? -14.70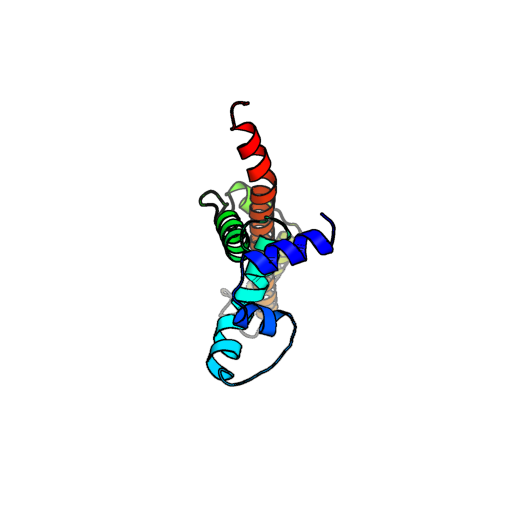4 4.273 15.775 1.00 92.69 100 ALA A CA 1
ATOM 793 C C . ALA A 1 100 ? -13.852 4.465 17.049 1.00 92.69 100 ALA A C 1
ATOM 795 O O . ALA A 1 100 ? -14.272 4.093 18.141 1.00 92.69 100 ALA A O 1
ATOM 796 N N . MET A 1 101 ? -12.692 5.125 16.932 1.00 93.12 101 MET A N 1
ATOM 797 C CA . MET A 1 101 ? -11.860 5.478 18.091 1.00 93.12 101 MET A CA 1
ATOM 798 C C . MET A 1 101 ? -12.579 6.442 19.051 1.00 93.12 101 MET A C 1
ATOM 800 O O . MET A 1 101 ? -12.510 6.287 20.266 1.00 93.12 101 MET A O 1
ATOM 804 N N . LEU A 1 102 ? -13.258 7.464 18.527 1.00 94.25 102 LEU A N 1
ATOM 805 C CA . LEU A 1 102 ? -14.005 8.422 19.349 1.00 94.25 102 LEU A CA 1
ATOM 806 C C . LEU A 1 102 ? -15.235 7.785 20.007 1.00 94.25 102 LEU A C 1
ATOM 808 O O . LEU A 1 102 ? -15.625 8.201 21.096 1.00 94.25 102 LEU A O 1
ATOM 812 N N . GLU A 1 103 ? -15.856 6.802 19.357 1.00 92.12 103 GLU A N 1
ATOM 813 C CA . GLU A 1 103 ? -16.970 6.031 19.915 1.00 92.12 103 GLU A CA 1
ATOM 814 C C . GLU A 1 103 ? -16.525 5.205 21.128 1.00 92.12 103 GLU A C 1
ATOM 816 O O . GLU A 1 103 ? -17.133 5.347 22.187 1.00 92.12 103 GLU A O 1
ATOM 821 N N . TRP A 1 104 ? -15.435 4.426 21.041 1.00 91.19 104 TRP A N 1
ATOM 822 C CA . TRP A 1 104 ? -14.978 3.668 22.217 1.00 91.19 104 TRP A CA 1
ATOM 823 C C . TRP A 1 104 ? -14.515 4.594 23.351 1.00 91.19 104 TRP A C 1
ATOM 825 O O . TRP A 1 104 ? -14.717 4.282 24.521 1.00 91.19 104 TRP A O 1
ATOM 835 N N . LYS A 1 105 ? -13.949 5.771 23.027 1.00 91.56 105 LYS A N 1
ATOM 836 C CA . LYS A 1 105 ? -13.494 6.730 24.050 1.00 91.56 105 LYS A CA 1
ATOM 837 C C . LYS A 1 105 ? -14.681 7.304 24.813 1.00 91.56 105 LYS A C 1
ATOM 839 O O . LYS A 1 105 ? -14.601 7.471 26.025 1.00 91.56 105 LYS A O 1
ATOM 844 N N . ARG A 1 106 ? -15.791 7.558 24.113 1.00 92.50 106 ARG A N 1
ATOM 845 C CA . ARG A 1 106 ? -17.060 7.977 24.725 1.00 92.50 106 ARG A CA 1
ATOM 846 C C . ARG A 1 106 ? -17.668 6.902 25.625 1.00 92.50 106 ARG A C 1
ATOM 848 O O . ARG A 1 106 ? -18.313 7.252 26.600 1.00 92.50 106 ARG A O 1
ATOM 855 N N . GLN A 1 107 ? -17.429 5.626 25.334 1.00 89.31 107 GLN A N 1
ATOM 856 C CA . GLN A 1 107 ? -17.859 4.506 26.180 1.00 89.31 107 GLN A CA 1
ATOM 857 C C . GLN A 1 107 ? -16.946 4.267 27.398 1.00 89.31 107 GLN A C 1
ATOM 859 O O . GLN A 1 107 ? -17.202 3.363 28.182 1.00 89.31 107 GLN A O 1
ATOM 864 N N . GLY A 1 108 ? -15.891 5.071 27.579 1.00 91.44 108 GLY A N 1
ATOM 865 C CA . GLY A 1 108 ? -14.984 4.984 28.727 1.00 91.44 108 GLY A CA 1
ATOM 866 C C . GLY A 1 108 ? -13.731 4.137 28.492 1.00 91.44 108 GLY A C 1
ATOM 867 O O . GLY A 1 108 ? -12.857 4.087 29.359 1.00 91.44 108 GLY A O 1
ATOM 868 N N . TYR A 1 109 ? -13.574 3.528 27.312 1.00 91.38 109 TYR A N 1
ATOM 869 C CA . TYR A 1 109 ? -12.367 2.773 26.982 1.00 91.38 109 TYR A CA 1
ATOM 870 C C . TYR A 1 109 ? -11.199 3.715 26.671 1.00 91.38 109 TYR A C 1
ATOM 872 O O . TYR A 1 109 ? -11.248 4.526 25.740 1.00 91.38 109 TYR A O 1
ATOM 880 N N . ARG A 1 110 ? -10.112 3.595 27.445 1.00 86.88 110 ARG A N 1
ATOM 881 C CA . ARG A 1 110 ? -8.911 4.434 27.279 1.00 86.88 110 ARG A CA 1
ATOM 882 C C . ARG A 1 110 ? -8.001 3.980 26.139 1.00 86.88 110 ARG A C 1
ATOM 884 O O . ARG A 1 110 ? -7.339 4.822 25.533 1.00 86.88 110 ARG A O 1
ATOM 891 N N . SER A 1 111 ? -7.978 2.684 25.826 1.00 88.88 111 SER A N 1
ATOM 892 C CA . SER A 1 111 ? -7.144 2.111 24.766 1.00 88.88 111 SER A CA 1
ATOM 893 C C . SER A 1 111 ? -7.931 1.156 23.870 1.00 88.88 111 SER A C 1
ATOM 895 O O . SER A 1 111 ? -9.050 0.750 24.185 1.00 88.88 111 SER A O 1
ATOM 897 N N . ARG A 1 112 ? -7.320 0.803 22.734 1.00 87.56 112 ARG A N 1
ATOM 898 C CA . ARG A 1 112 ? -7.837 -0.226 21.827 1.00 87.56 112 ARG A CA 1
ATOM 899 C C . ARG A 1 112 ? -7.897 -1.594 22.506 1.00 87.56 112 ARG A C 1
ATOM 901 O O . ARG A 1 112 ? -8.855 -2.310 22.249 1.00 87.56 112 ARG A O 1
ATOM 908 N N . GLU A 1 113 ? -6.894 -1.952 23.320 1.00 89.38 113 GLU A N 1
ATOM 909 C CA . GLU A 1 113 ? -6.884 -3.252 24.014 1.00 89.38 113 GLU A CA 1
ATOM 910 C C . GLU A 1 113 ? -8.021 -3.332 25.030 1.00 89.38 113 GLU A C 1
ATOM 912 O O . GLU A 1 113 ? -8.711 -4.336 25.110 1.00 89.38 113 GLU A O 1
ATOM 917 N N . LEU A 1 114 ? -8.297 -2.240 25.746 1.00 89.12 114 LEU A N 1
ATOM 918 C CA . LEU A 1 114 ? -9.417 -2.203 26.688 1.00 89.12 114 LEU A CA 1
ATOM 919 C C . LEU A 1 114 ? -10.783 -2.289 25.992 1.00 89.12 114 LEU A C 1
ATOM 921 O O . LEU A 1 114 ? -11.747 -2.734 26.603 1.00 89.12 114 LEU A O 1
ATOM 925 N N . ALA A 1 115 ? -10.864 -1.874 24.727 1.00 87.19 115 ALA A N 1
ATOM 926 C CA . ALA A 1 115 ? -12.053 -2.001 23.888 1.00 87.19 115 ALA A CA 1
ATOM 927 C C . ALA A 1 115 ? -12.103 -3.339 23.120 1.00 87.19 115 ALA A C 1
ATOM 929 O O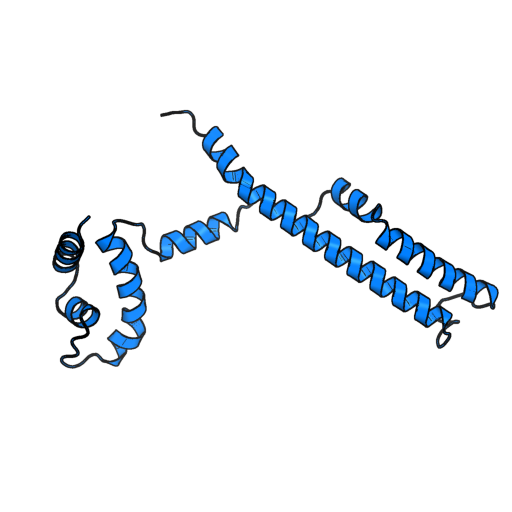 . ALA A 1 115 ? -12.878 -3.466 22.166 1.00 87.19 115 ALA A O 1
ATOM 930 N N . GLU A 1 116 ? -11.268 -4.321 23.461 1.00 90.69 116 GLU A N 1
ATOM 931 C CA . GLU A 1 116 ? -11.236 -5.616 22.783 1.00 90.69 116 GLU A CA 1
ATOM 932 C C . GLU A 1 116 ? -12.600 -6.326 22.831 1.00 90.69 116 GLU A C 1
ATOM 934 O O . GLU A 1 116 ? -13.364 -6.218 23.786 1.00 90.69 116 GLU A O 1
ATOM 939 N N . GLY A 1 117 ? -12.958 -6.993 21.732 1.00 88.12 117 GLY A N 1
ATOM 940 C CA . GLY A 1 117 ? -14.256 -7.657 21.573 1.00 88.12 117 GLY A CA 1
ATOM 941 C C . GLY A 1 117 ? -15.418 -6.732 21.184 1.00 88.12 117 GLY A C 1
ATOM 942 O O . GLY A 1 117 ? -16.407 -7.218 20.628 1.00 88.12 117 GLY A O 1
ATOM 943 N N . THR A 1 118 ? -15.294 -5.413 21.376 1.00 92.62 118 THR A N 1
ATOM 944 C CA . THR A 1 118 ? -16.338 -4.445 20.995 1.00 92.62 118 THR A CA 1
ATOM 945 C C . THR A 1 118 ? -16.471 -4.289 19.476 1.00 92.62 118 THR A C 1
ATOM 947 O O . THR A 1 118 ? -15.524 -4.479 18.707 1.00 92.62 118 THR A O 1
ATOM 950 N N . GLU A 1 119 ? -17.653 -3.875 19.011 1.00 92.94 119 GLU A N 1
ATOM 951 C CA . GLU A 1 119 ? -17.875 -3.601 17.584 1.00 92.94 119 GLU A CA 1
ATOM 952 C C . GLU A 1 119 ? -17.030 -2.417 17.080 1.00 92.94 119 GLU A C 1
ATOM 954 O O . GLU A 1 119 ? -16.561 -2.399 15.941 1.00 92.94 119 GLU A O 1
ATOM 959 N N . MET A 1 120 ? -16.761 -1.441 17.944 1.00 91.06 120 MET A N 1
ATOM 960 C CA . MET A 1 120 ? -15.961 -0.257 17.636 1.00 91.06 120 MET A CA 1
ATOM 961 C C . MET A 1 120 ? -14.505 -0.645 17.379 1.00 91.06 120 MET A C 1
ATOM 963 O O . MET A 1 120 ? -13.898 -0.157 16.422 1.00 91.06 120 MET A O 1
ATOM 967 N N . GLN A 1 121 ? -13.966 -1.588 18.157 1.00 92.69 121 GLN A N 1
ATOM 968 C CA . GLN A 1 121 ? -12.643 -2.158 17.917 1.00 92.69 121 GLN A CA 1
ATOM 969 C C . GLN A 1 121 ? -12.580 -2.900 16.579 1.00 92.69 121 GLN A C 1
ATOM 971 O O . GLN A 1 121 ? -11.683 -2.633 15.771 1.00 92.69 121 GLN A O 1
ATOM 976 N N . LYS A 1 122 ? -13.591 -3.718 16.264 1.00 94.00 122 LYS A N 1
ATOM 977 C CA . LYS A 1 122 ? -13.679 -4.409 14.967 1.00 94.00 122 LYS A CA 1
ATOM 978 C C . LYS A 1 122 ? -13.742 -3.424 13.798 1.00 94.00 122 LYS A C 1
ATOM 980 O O . LYS A 1 122 ? -13.061 -3.617 12.784 1.00 94.00 122 LYS A O 1
ATOM 985 N N . ARG A 1 123 ? -14.523 -2.344 13.924 1.00 93.69 123 ARG A N 1
ATOM 986 C CA . ARG A 1 123 ? -14.593 -1.260 12.925 1.00 93.69 123 ARG A CA 1
ATOM 987 C C . ARG A 1 123 ? -13.243 -0.561 12.771 1.00 93.69 123 ARG A C 1
ATOM 989 O O . ARG A 1 123 ? -12.781 -0.394 11.638 1.00 93.69 123 ARG A O 1
ATOM 996 N N . TYR A 1 124 ? -12.589 -0.199 13.873 1.00 94.81 124 TYR A N 1
ATOM 997 C CA . TYR A 1 124 ? -11.266 0.430 13.868 1.00 94.81 124 TYR A CA 1
ATOM 998 C C . TYR A 1 124 ? -10.231 -0.429 13.129 1.00 94.81 124 TYR A C 1
ATOM 1000 O O . TYR A 1 124 ? -9.516 0.062 12.247 1.00 94.81 124 TYR A O 1
ATOM 1008 N N . ASP A 1 125 ? -10.190 -1.724 13.434 1.00 94.75 125 ASP A N 1
ATOM 1009 C CA . ASP A 1 125 ? -9.266 -2.677 12.822 1.00 94.75 125 ASP A CA 1
ATOM 1010 C C . ASP A 1 125 ? -9.543 -2.866 11.338 1.00 94.75 125 ASP A C 1
ATOM 1012 O O . ASP A 1 125 ? -8.624 -2.843 10.512 1.00 94.75 125 ASP A O 1
ATOM 1016 N N . ARG A 1 126 ? -10.822 -2.996 10.976 1.00 95.50 126 ARG A N 1
ATOM 1017 C CA . ARG A 1 126 ? -11.262 -3.104 9.584 1.00 95.50 126 ARG A CA 1
ATOM 1018 C C . ARG A 1 126 ? -10.786 -1.904 8.770 1.00 95.50 126 ARG A C 1
ATOM 1020 O O . ARG A 1 126 ? -10.219 -2.089 7.690 1.00 95.50 126 ARG A O 1
ATOM 1027 N N . TYR A 1 127 ? -10.986 -0.685 9.266 1.00 94.88 127 TYR A N 1
ATOM 1028 C CA . TYR A 1 127 ? -10.551 0.514 8.552 1.00 94.88 127 TYR A CA 1
ATOM 1029 C C . TYR A 1 127 ? -9.032 0.690 8.564 1.00 94.88 127 TYR A C 1
ATOM 1031 O O . TYR A 1 127 ? -8.476 1.082 7.540 1.00 94.88 127 TYR A O 1
ATOM 1039 N N . SER A 1 128 ? -8.338 0.305 9.636 1.00 94.06 128 SER A N 1
ATOM 1040 C CA . SER A 1 128 ? -6.868 0.280 9.660 1.00 94.06 128 SER A CA 1
ATOM 1041 C C . SER A 1 128 ? -6.296 -0.661 8.594 1.00 94.06 128 SER A C 1
ATOM 1043 O O . SER A 1 128 ? -5.414 -0.263 7.828 1.00 94.06 128 SER A O 1
ATOM 1045 N N . LYS A 1 129 ? -6.862 -1.868 8.447 1.00 96.00 129 LYS A N 1
ATOM 1046 C CA . LYS A 1 129 ? -6.502 -2.808 7.371 1.00 96.00 129 LYS A CA 1
ATOM 1047 C C . LYS A 1 129 ? -6.782 -2.218 5.985 1.00 96.00 129 LYS A C 1
ATOM 1049 O O . LYS A 1 129 ? -5.914 -2.270 5.115 1.00 96.00 129 LYS A O 1
ATOM 1054 N N . LYS A 1 130 ? -7.953 -1.600 5.779 1.00 94.81 130 LYS A N 1
ATOM 1055 C CA . LYS A 1 130 ? -8.300 -0.932 4.508 1.00 94.81 130 LYS A CA 1
ATOM 1056 C C . LYS A 1 130 ? -7.325 0.196 4.154 1.00 94.81 130 LYS A C 1
ATOM 1058 O O . LYS A 1 130 ? -6.917 0.287 2.999 1.00 94.81 130 LYS A O 1
ATOM 1063 N N . ILE A 1 131 ? -6.920 1.017 5.126 1.00 93.50 131 ILE A N 1
ATOM 1064 C CA . ILE A 1 131 ? -5.929 2.088 4.932 1.00 93.50 131 ILE A CA 1
ATOM 1065 C C . ILE A 1 131 ? -4.587 1.499 4.494 1.00 93.50 131 ILE A C 1
ATOM 1067 O O . ILE A 1 131 ? -4.027 1.945 3.492 1.00 93.50 131 ILE A O 1
ATOM 1071 N N . ASN A 1 132 ? -4.084 0.489 5.207 1.00 93.06 132 ASN A N 1
ATOM 1072 C CA . ASN A 1 132 ? -2.791 -0.128 4.903 1.00 93.06 132 ASN A CA 1
ATOM 1073 C C . ASN A 1 132 ? -2.789 -0.790 3.520 1.00 93.06 132 ASN A C 1
ATOM 1075 O O . ASN A 1 132 ? -1.877 -0.555 2.724 1.00 93.06 132 ASN A O 1
ATOM 1079 N N . ASN A 1 133 ? -3.847 -1.533 3.193 1.00 94.06 133 ASN A N 1
ATOM 1080 C CA . ASN A 1 133 ? -4.001 -2.160 1.882 1.00 94.06 133 ASN A CA 1
ATOM 1081 C C . ASN A 1 133 ? -4.057 -1.119 0.762 1.00 94.06 133 ASN A C 1
ATOM 1083 O O . ASN A 1 133 ? -3.328 -1.243 -0.221 1.00 94.06 133 ASN A O 1
ATOM 1087 N N . LEU A 1 134 ? -4.863 -0.064 0.923 1.00 92.50 134 LEU A N 1
ATOM 1088 C CA . LEU A 1 134 ? -4.976 0.988 -0.084 1.00 92.50 134 LEU A CA 1
ATOM 1089 C C . LEU A 1 134 ? -3.648 1.734 -0.272 1.00 92.50 134 LEU A C 1
ATOM 1091 O O . LEU A 1 134 ? -3.246 1.983 -1.405 1.00 92.50 134 LEU A O 1
ATOM 1095 N N . ARG A 1 135 ? -2.928 2.043 0.816 1.00 91.06 135 ARG A N 1
ATOM 1096 C CA . ARG A 1 135 ? -1.584 2.643 0.749 1.00 91.06 135 ARG A CA 1
ATOM 1097 C C . ARG A 1 135 ? -0.619 1.767 -0.039 1.00 91.06 135 ARG A C 1
ATOM 1099 O O . ARG A 1 135 ? 0.087 2.285 -0.900 1.00 91.06 135 ARG A O 1
ATOM 1106 N N . ARG A 1 136 ? -0.603 0.459 0.235 1.00 91.19 136 ARG A N 1
ATOM 1107 C CA . ARG A 1 136 ? 0.256 -0.502 -0.467 1.00 91.19 136 ARG A CA 1
ATOM 1108 C C . ARG A 1 136 ? -0.052 -0.536 -1.964 1.00 91.19 136 ARG A C 1
ATOM 1110 O O . ARG A 1 136 ? 0.865 -0.394 -2.763 1.00 91.19 136 ARG A O 1
ATOM 1117 N N . VAL A 1 137 ? -1.329 -0.649 -2.333 1.00 91.31 137 VAL A N 1
ATOM 1118 C CA . VAL A 1 137 ? -1.765 -0.684 -3.741 1.00 91.31 137 VAL A CA 1
ATOM 1119 C C . VAL A 1 137 ? -1.415 0.616 -4.466 1.00 91.31 137 VAL A C 1
ATOM 1121 O O . VAL A 1 137 ? -0.846 0.574 -5.552 1.00 91.31 137 VAL A O 1
ATOM 1124 N N . LEU A 1 138 ? -1.690 1.775 -3.859 1.00 90.62 138 LEU A N 1
ATOM 1125 C CA . LEU A 1 138 ? -1.378 3.073 -4.467 1.00 90.62 138 LEU A CA 1
ATOM 1126 C C . LEU A 1 138 ? 0.129 3.285 -4.647 1.00 90.62 138 LEU A C 1
ATOM 1128 O O . LEU A 1 138 ? 0.541 3.848 -5.659 1.00 90.62 138 LEU A O 1
ATOM 1132 N N . LYS A 1 139 ? 0.949 2.834 -3.688 1.00 88.94 139 LYS A N 1
ATOM 1133 C CA . LYS A 1 139 ? 2.410 2.875 -3.815 1.00 88.94 139 LYS A CA 1
ATOM 1134 C C . LYS A 1 139 ? 2.887 1.974 -4.953 1.00 88.94 139 LYS A C 1
ATOM 1136 O O . LYS A 1 139 ? 3.591 2.455 -5.832 1.00 88.94 139 LYS A O 1
ATOM 1141 N N . ALA A 1 140 ? 2.460 0.712 -4.967 1.00 88.00 140 ALA A N 1
ATOM 1142 C CA . ALA A 1 140 ? 2.859 -0.249 -5.993 1.00 88.00 140 ALA A CA 1
ATOM 1143 C C . ALA A 1 140 ? 2.472 0.227 -7.401 1.00 88.00 140 ALA A C 1
ATOM 1145 O O . ALA A 1 140 ? 3.317 0.276 -8.288 1.00 88.00 140 ALA A O 1
ATOM 1146 N N . SER A 1 141 ? 1.225 0.674 -7.580 1.00 88.50 141 SER A N 1
ATOM 1147 C CA . SER A 1 141 ? 0.733 1.175 -8.866 1.00 88.50 141 SER A CA 1
ATOM 1148 C C . SER A 1 141 ? 1.513 2.399 -9.355 1.00 88.50 141 SER A C 1
ATOM 1150 O O . SER A 1 141 ? 1.855 2.480 -10.533 1.00 88.50 141 SER A O 1
ATOM 1152 N N . ARG A 1 142 ? 1.843 3.346 -8.466 1.00 87.81 142 ARG A N 1
ATOM 1153 C CA . ARG A 1 142 ? 2.631 4.524 -8.858 1.00 87.81 142 ARG A CA 1
ATOM 1154 C C . ARG A 1 142 ? 4.082 4.197 -9.163 1.00 87.81 142 ARG A C 1
ATOM 1156 O O . ARG A 1 142 ? 4.621 4.784 -10.091 1.00 87.81 142 ARG A O 1
ATOM 1163 N N . LEU A 1 143 ? 4.694 3.291 -8.404 1.00 87.19 143 LEU A N 1
ATOM 1164 C CA . LEU A 1 143 ? 6.059 2.848 -8.670 1.00 87.19 143 LEU A CA 1
ATOM 1165 C C . LEU A 1 143 ? 6.129 2.143 -10.026 1.00 87.19 143 LEU A C 1
ATOM 1167 O O . LEU A 1 143 ? 6.968 2.485 -10.847 1.00 87.19 143 LEU A O 1
ATOM 1171 N N . GLN A 1 144 ? 5.187 1.238 -10.297 1.00 85.44 144 GLN A N 1
ATOM 1172 C CA . GLN A 1 144 ? 5.087 0.563 -11.587 1.00 85.44 144 GLN A CA 1
ATOM 1173 C C . GLN A 1 144 ? 4.898 1.559 -12.734 1.00 85.44 144 GLN A C 1
ATOM 1175 O O . GLN A 1 144 ? 5.552 1.427 -13.763 1.00 85.44 144 GLN A O 1
ATOM 1180 N N . LYS A 1 145 ? 4.051 2.581 -12.550 1.00 85.6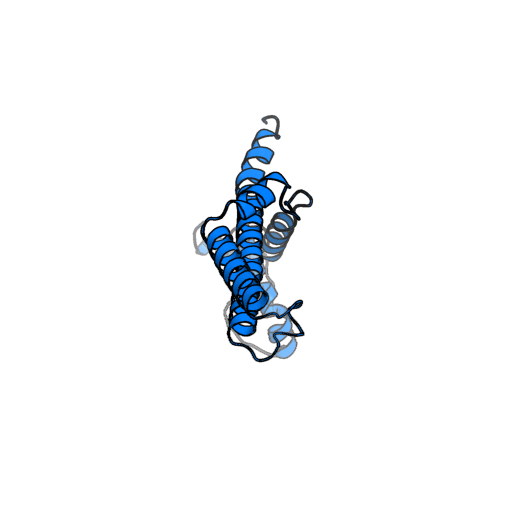9 145 LYS A N 1
ATOM 1181 C CA . LYS A 1 145 ? 3.888 3.639 -13.549 1.00 85.69 145 LYS A CA 1
ATOM 1182 C C . LYS A 1 145 ? 5.184 4.426 -13.764 1.00 85.69 145 LYS A C 1
ATOM 1184 O O . LYS A 1 145 ? 5.565 4.625 -14.902 1.00 85.69 145 LYS A O 1
ATOM 1189 N N . ALA A 1 146 ? 5.886 4.811 -12.699 1.00 84.38 146 ALA A N 1
ATOM 1190 C CA . ALA A 1 146 ? 7.157 5.528 -12.813 1.00 84.38 146 ALA A CA 1
ATOM 1191 C C . ALA A 1 146 ? 8.240 4.696 -13.523 1.00 84.38 146 ALA A C 1
ATOM 1193 O O . ALA A 1 146 ? 8.984 5.234 -14.334 1.00 84.38 146 ALA A O 1
ATOM 1194 N N . ILE A 1 147 ? 8.302 3.389 -13.253 1.00 81.81 147 ILE A N 1
ATOM 1195 C CA . ILE A 1 147 ? 9.193 2.454 -13.952 1.00 81.81 147 ILE A CA 1
ATOM 1196 C C . ILE A 1 147 ? 8.809 2.357 -15.435 1.00 81.81 147 ILE A C 1
ATOM 1198 O O . ILE A 1 147 ? 9.676 2.434 -16.299 1.00 81.81 147 ILE A O 1
ATOM 1202 N N . GLN A 1 148 ? 7.517 2.235 -15.747 1.00 82.00 148 GLN A N 1
ATOM 1203 C CA . GLN A 1 148 ? 7.046 2.176 -17.131 1.00 82.00 148 GLN A CA 1
ATOM 1204 C C . GLN A 1 148 ? 7.334 3.478 -17.892 1.00 82.00 148 GLN A C 1
ATOM 1206 O O . GLN A 1 148 ? 7.834 3.429 -19.014 1.00 82.00 148 GLN A O 1
ATOM 1211 N N . ASP A 1 149 ? 7.051 4.629 -17.279 1.00 81.81 149 ASP A N 1
ATOM 1212 C CA . ASP A 1 149 ? 7.327 5.952 -17.845 1.00 81.81 149 ASP A CA 1
ATOM 1213 C C . ASP A 1 149 ? 8.839 6.122 -18.085 1.00 81.81 149 ASP A C 1
ATOM 1215 O O . ASP A 1 149 ? 9.244 6.630 -19.128 1.00 81.81 149 ASP A O 1
ATOM 1219 N N . PHE A 1 150 ? 9.685 5.631 -17.171 1.00 79.81 150 PHE A N 1
ATOM 1220 C CA . PHE A 1 150 ? 11.137 5.603 -17.349 1.00 79.81 150 PHE A CA 1
ATOM 1221 C C . PHE A 1 150 ? 11.536 4.770 -18.574 1.00 79.81 150 PHE A C 1
ATOM 1223 O O . PHE A 1 150 ? 12.145 5.303 -19.493 1.00 79.81 150 PHE A O 1
ATOM 1230 N N . HIS A 1 151 ? 11.131 3.499 -18.656 1.00 73.44 151 HIS A N 1
ATOM 1231 C CA . HIS A 1 151 ? 11.493 2.643 -19.796 1.00 73.44 151 HIS A CA 1
ATOM 1232 C C . HIS A 1 151 ? 10.936 3.134 -21.139 1.00 73.44 151 HIS A C 1
ATOM 1234 O O . HIS A 1 151 ? 11.535 2.871 -22.176 1.00 73.44 151 HIS A O 1
ATOM 1240 N N . THR A 1 152 ? 9.815 3.857 -21.133 1.00 76.81 152 THR A N 1
ATOM 1241 C CA . THR A 1 152 ? 9.251 4.446 -22.356 1.00 76.81 152 THR A CA 1
ATOM 1242 C C . THR A 1 152 ? 10.102 5.620 -22.855 1.00 76.81 152 THR A C 1
ATOM 1244 O O . THR A 1 152 ? 10.283 5.771 -24.059 1.00 76.81 152 THR A O 1
ATOM 1247 N N . ASN A 1 153 ? 10.655 6.427 -21.945 1.00 71.50 153 ASN A N 1
ATOM 1248 C CA . ASN A 1 153 ? 11.385 7.651 -22.294 1.00 71.50 153 ASN A CA 1
ATOM 1249 C C . ASN A 1 153 ? 12.908 7.466 -22.415 1.00 71.50 153 ASN A C 1
ATOM 1251 O O . ASN A 1 153 ? 13.546 8.232 -23.129 1.00 71.50 153 ASN A O 1
ATOM 1255 N N . VAL A 1 154 ? 13.494 6.437 -21.789 1.00 67.00 154 VAL A N 1
ATOM 1256 C CA . VAL A 1 154 ? 14.948 6.169 -21.837 1.00 67.00 154 VAL A CA 1
ATOM 1257 C C . VAL A 1 154 ? 15.469 6.060 -23.270 1.00 67.00 154 VAL A C 1
ATOM 1259 O O . VAL A 1 154 ? 16.519 6.614 -23.575 1.00 67.00 154 VAL A O 1
ATOM 1262 N N . HIS A 1 155 ? 14.713 5.431 -24.172 1.00 57.88 155 HIS A N 1
ATOM 1263 C CA . HIS A 1 155 ? 15.103 5.310 -25.579 1.00 57.88 155 HIS A CA 1
ATOM 1264 C C . HIS A 1 155 ? 15.102 6.650 -26.329 1.00 57.88 155 HIS A C 1
ATOM 1266 O O . HIS A 1 155 ? 15.914 6.849 -27.226 1.00 57.88 155 HIS A O 1
ATOM 1272 N N . VAL A 1 156 ? 14.216 7.579 -25.959 1.00 56.94 156 VAL A N 1
ATOM 1273 C CA . VAL A 1 156 ? 14.141 8.915 -26.572 1.00 56.94 156 VAL A CA 1
ATOM 1274 C C . VAL A 1 156 ? 15.325 9.769 -26.120 1.00 56.94 156 VAL A C 1
ATOM 1276 O O . VAL A 1 156 ? 15.947 10.455 -26.930 1.00 56.94 156 VAL A O 1
ATOM 1279 N N . ASP A 1 157 ? 15.682 9.682 -24.839 1.00 52.81 157 ASP A N 1
ATOM 1280 C CA . ASP A 1 157 ? 16.805 10.432 -24.275 1.00 52.81 157 ASP A CA 1
ATOM 1281 C C . ASP A 1 157 ? 18.169 9.888 -24.735 1.00 52.81 157 ASP A C 1
ATOM 1283 O O . ASP A 1 157 ? 19.111 10.662 -24.903 1.00 52.81 157 ASP A O 1
ATOM 1287 N N . GLU A 1 158 ? 18.289 8.578 -24.973 1.00 53.22 158 GLU A N 1
ATOM 1288 C CA . GLU A 1 158 ? 19.526 7.943 -25.450 1.00 53.22 158 GLU A CA 1
ATOM 1289 C C . GLU A 1 158 ? 19.802 8.248 -26.934 1.00 53.22 158 GLU A C 1
ATOM 1291 O O . GLU A 1 158 ? 20.941 8.548 -27.294 1.00 53.22 158 GLU A O 1
ATOM 1296 N N . VAL A 1 159 ? 18.760 8.295 -27.777 1.00 52.53 159 VAL A N 1
ATOM 1297 C CA . VAL A 1 159 ? 18.862 8.717 -29.190 1.00 52.53 159 VAL A CA 1
ATOM 1298 C C . VAL A 1 159 ? 19.247 10.195 -29.311 1.00 52.53 159 VAL A C 1
ATOM 1300 O O . VAL A 1 159 ? 20.100 10.539 -30.122 1.00 52.53 159 VAL A O 1
ATOM 1303 N N . ASN A 1 160 ? 18.709 11.071 -28.456 1.00 53.41 160 ASN A N 1
ATOM 1304 C CA . ASN A 1 160 ? 19.079 12.494 -28.441 1.00 53.41 160 ASN A CA 1
ATOM 1305 C C . ASN A 1 160 ? 20.507 12.761 -27.928 1.00 53.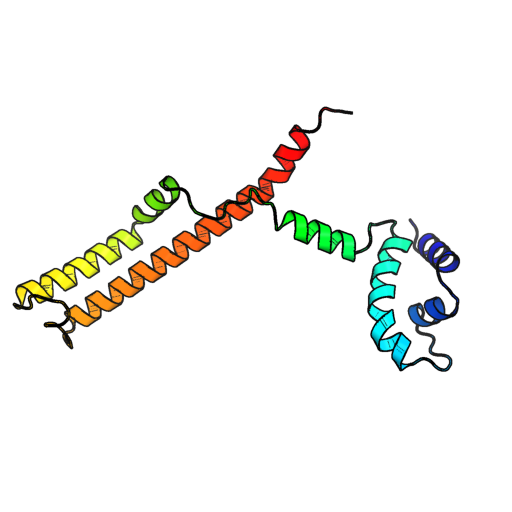41 160 ASN A C 1
ATOM 1307 O O . ASN A 1 160 ? 21.018 13.872 -28.072 1.00 53.41 160 ASN A O 1
ATOM 1311 N N . ARG A 1 161 ? 21.150 11.766 -27.303 1.00 53.28 161 ARG A N 1
ATOM 1312 C CA . ARG A 1 161 ? 22.517 11.870 -26.774 1.00 53.28 161 ARG A CA 1
ATOM 1313 C C . ARG A 1 161 ? 23.581 11.384 -27.752 1.00 53.28 161 ARG A C 1
ATOM 1315 O O . ARG A 1 161 ? 24.763 11.584 -27.476 1.00 53.28 161 ARG A O 1
ATOM 1322 N N . GLN A 1 162 ? 23.189 10.763 -28.864 1.00 44.22 162 GLN A N 1
ATOM 1323 C CA . GLN A 1 162 ? 24.109 10.453 -29.950 1.00 44.22 162 GLN A CA 1
ATOM 1324 C C . GLN A 1 162 ? 24.338 11.733 -30.768 1.00 44.22 162 GLN A C 1
ATOM 1326 O O . GLN A 1 162 ? 23.400 12.214 -31.405 1.00 44.22 162 GLN A O 1
ATOM 1331 N N . PRO A 1 163 ? 25.545 12.334 -30.757 1.00 45.94 163 PRO A N 1
ATOM 1332 C CA . PRO A 1 163 ? 25.869 13.341 -31.756 1.00 45.94 163 PRO A CA 1
ATOM 1333 C C . PRO A 1 163 ? 25.770 12.668 -33.129 1.00 45.94 163 PRO A C 1
ATOM 1335 O O . PRO A 1 163 ? 26.283 11.564 -33.311 1.00 45.94 163 PRO A O 1
ATOM 1338 N N . GLY A 1 164 ? 25.041 13.307 -34.045 1.00 49.66 164 GLY A N 1
ATOM 1339 C CA . GLY A 1 164 ? 24.748 12.773 -35.371 1.00 49.66 164 GLY A CA 1
ATOM 1340 C C . GLY A 1 164 ? 25.994 12.259 -36.092 1.00 49.66 164 GLY A C 1
ATOM 1341 O O . GLY A 1 164 ? 27.056 12.882 -36.029 1.00 49.66 164 GLY A O 1
ATOM 1342 N N . VAL A 1 165 ? 25.829 11.116 -36.758 1.00 38.06 165 VAL A N 1
ATOM 1343 C CA . VAL A 1 165 ? 26.716 10.656 -37.834 1.00 38.06 165 VAL A CA 1
ATOM 1344 C C . VAL A 1 165 ? 26.260 11.305 -39.131 1.00 38.06 165 VAL A C 1
ATOM 1346 O O . VAL A 1 165 ? 25.028 11.321 -39.358 1.00 38.06 165 VAL A O 1
#

Radius of gyration: 30.68 Å; chains: 1; bounding box: 45×59×80 Å